Protein AF-A0A2E8Q7D0-F1 (afdb_monomer)

Radius of gyration: 22.46 Å; Cα contacts (8 Å, |Δi|>4): 154; chains: 1; bounding box: 76×34×38 Å

Structure (mmCIF, N/CA/C/O backbone):
data_AF-A0A2E8Q7D0-F1
#
_entry.id   AF-A0A2E8Q7D0-F1
#
loop_
_atom_site.group_PDB
_atom_site.id
_atom_site.type_symbol
_atom_site.label_atom_id
_atom_site.label_alt_id
_atom_site.label_comp_id
_atom_site.label_asym_id
_atom_site.label_entity_id
_atom_site.label_seq_id
_atom_site.pdbx_PDB_ins_code
_atom_site.Cartn_x
_atom_site.Cartn_y
_atom_site.Cartn_z
_atom_site.occupancy
_atom_site.B_iso_or_equiv
_atom_site.auth_seq_id
_atom_site.auth_comp_id
_atom_site.auth_asym_id
_atom_site.auth_atom_id
_atom_site.pdbx_PDB_model_num
ATOM 1 N N . MET A 1 1 ? 60.217 -25.562 -5.410 1.00 42.09 1 MET A N 1
ATOM 2 C CA . MET A 1 1 ? 60.344 -24.131 -5.760 1.00 42.09 1 MET A CA 1
ATOM 3 C C . MET A 1 1 ? 58.936 -23.585 -5.966 1.00 42.09 1 MET A C 1
ATOM 5 O O . MET A 1 1 ? 58.277 -23.980 -6.915 1.00 42.09 1 MET A O 1
ATOM 9 N N . ARG A 1 2 ? 58.413 -22.848 -4.978 1.00 45.91 2 ARG A N 1
ATOM 10 C CA . ARG A 1 2 ? 57.028 -22.346 -4.938 1.00 45.91 2 ARG A CA 1
ATOM 11 C C . ARG A 1 2 ? 56.923 -21.106 -5.830 1.00 45.91 2 ARG A C 1
ATOM 13 O O . ARG A 1 2 ? 57.644 -20.150 -5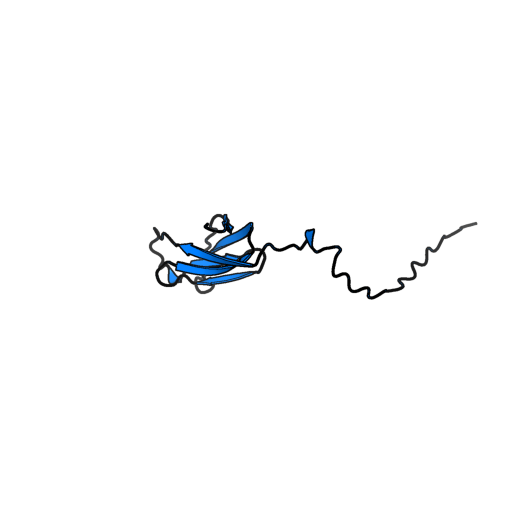.571 1.00 45.91 2 ARG A O 1
ATOM 20 N N . LEU A 1 3 ? 56.042 -21.106 -6.829 1.00 45.53 3 LEU A N 1
ATOM 21 C CA . LEU A 1 3 ? 55.725 -19.908 -7.613 1.00 45.53 3 LEU A CA 1
ATOM 22 C C . LEU A 1 3 ? 54.323 -19.425 -7.214 1.00 45.53 3 LEU A C 1
ATOM 24 O O . LEU A 1 3 ? 53.315 -19.942 -7.684 1.00 45.53 3 LEU A O 1
ATOM 28 N N . LEU A 1 4 ? 54.269 -18.488 -6.267 1.00 52.97 4 LEU A N 1
ATOM 29 C CA . LEU A 1 4 ? 53.0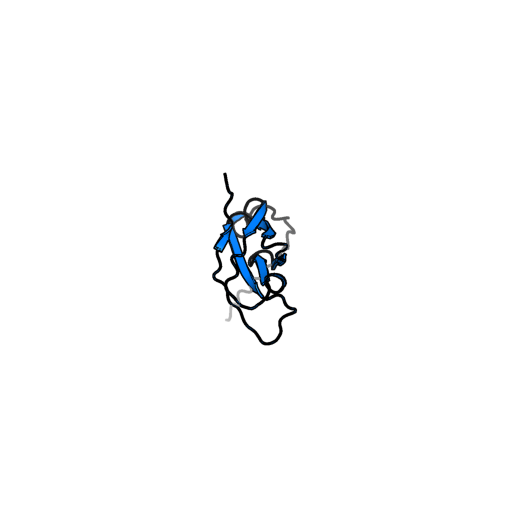47 -17.781 -5.882 1.00 52.97 4 LEU A CA 1
ATOM 30 C C . LEU A 1 4 ? 52.793 -16.675 -6.914 1.00 52.97 4 LEU A C 1
ATOM 32 O O . LEU A 1 4 ? 53.519 -15.684 -6.946 1.00 52.97 4 LEU A O 1
ATOM 36 N N . ILE A 1 5 ? 51.782 -16.849 -7.766 1.00 56.50 5 ILE A N 1
ATOM 37 C CA . ILE A 1 5 ? 51.330 -15.815 -8.704 1.00 56.50 5 ILE A CA 1
ATOM 38 C C . ILE A 1 5 ? 50.438 -14.841 -7.924 1.00 56.50 5 ILE A C 1
ATOM 40 O O . ILE A 1 5 ? 49.258 -15.098 -7.696 1.00 56.50 5 ILE A O 1
ATOM 44 N N . LEU A 1 6 ? 51.022 -13.731 -7.473 1.00 54.66 6 LEU A N 1
ATOM 45 C CA . LEU A 1 6 ? 50.297 -12.588 -6.918 1.00 54.66 6 LEU A CA 1
ATOM 46 C C . LEU A 1 6 ? 49.660 -11.799 -8.070 1.00 54.66 6 LEU A C 1
ATOM 48 O O . LEU A 1 6 ? 50.322 -11.004 -8.734 1.00 54.66 6 LEU A O 1
ATOM 52 N N . ILE A 1 7 ? 48.368 -12.022 -8.316 1.00 58.31 7 ILE A N 1
ATOM 53 C CA . ILE A 1 7 ? 47.561 -11.161 -9.188 1.00 58.31 7 ILE A CA 1
ATOM 54 C C . ILE A 1 7 ? 47.229 -9.900 -8.382 1.00 58.31 7 ILE A C 1
ATOM 56 O O . ILE A 1 7 ? 46.239 -9.846 -7.654 1.00 58.31 7 ILE A O 1
ATOM 60 N N . SER A 1 8 ? 48.094 -8.891 -8.475 1.00 53.84 8 SER A N 1
ATOM 61 C CA . SER A 1 8 ? 47.800 -7.545 -7.983 1.00 53.84 8 SER A CA 1
ATOM 62 C C . SER A 1 8 ? 46.719 -6.926 -8.866 1.00 53.84 8 SER A C 1
ATOM 64 O O . SER A 1 8 ? 47.006 -6.381 -9.929 1.00 53.84 8 SER A O 1
ATOM 66 N N . ILE A 1 9 ? 45.464 -7.026 -8.429 1.00 59.84 9 ILE A N 1
ATOM 67 C CA . ILE A 1 9 ? 44.348 -6.271 -9.001 1.00 59.84 9 ILE A CA 1
ATOM 68 C C . ILE A 1 9 ? 44.557 -4.812 -8.587 1.00 59.84 9 ILE A C 1
ATOM 70 O O . ILE A 1 9 ? 44.148 -4.390 -7.505 1.00 59.84 9 ILE A O 1
ATOM 74 N N . THR A 1 10 ? 45.237 -4.032 -9.423 1.00 52.94 10 THR A N 1
ATOM 75 C CA . THR A 1 10 ? 45.228 -2.578 -9.298 1.00 52.94 10 THR A CA 1
ATOM 76 C C . THR A 1 10 ? 43.828 -2.099 -9.666 1.00 52.94 10 THR A C 1
ATOM 78 O O . THR A 1 10 ? 43.475 -1.955 -10.834 1.00 52.94 10 THR A O 1
ATOM 81 N N . LEU A 1 11 ? 42.991 -1.885 -8.647 1.00 51.09 11 LEU A N 1
ATOM 82 C CA . LEU A 1 11 ? 41.751 -1.128 -8.782 1.00 51.09 11 LEU A CA 1
ATOM 83 C C . LEU A 1 11 ? 42.110 0.317 -9.150 1.00 51.09 11 LEU A C 1
ATOM 85 O O . LEU A 1 11 ? 42.186 1.201 -8.300 1.00 51.09 11 LEU A O 1
ATOM 89 N N . PHE A 1 12 ? 42.322 0.566 -10.440 1.00 49.91 12 PHE A N 1
ATOM 90 C CA . PHE A 1 12 ? 42.099 1.885 -11.008 1.00 49.91 12 PHE A CA 1
ATOM 91 C C . PHE A 1 12 ? 40.597 2.149 -10.905 1.00 49.91 12 PHE A C 1
ATOM 93 O O . PHE A 1 12 ? 39.813 1.751 -11.764 1.00 49.91 12 PHE A O 1
ATOM 100 N N . GLY A 1 13 ? 40.187 2.756 -9.791 1.00 53.84 13 GLY A N 1
ATOM 101 C CA . GLY A 1 13 ? 38.831 3.238 -9.587 1.00 53.84 13 GLY A CA 1
ATOM 102 C C . GLY A 1 13 ? 38.550 4.379 -10.554 1.00 53.84 13 GLY A C 1
ATOM 103 O O . GLY A 1 13 ? 38.684 5.546 -10.202 1.00 53.84 13 GLY A O 1
ATOM 104 N N . THR A 1 14 ? 38.168 4.053 -11.785 1.00 54.69 14 THR A N 1
ATOM 105 C CA . THR A 1 14 ? 37.538 5.021 -12.673 1.00 54.69 14 THR A CA 1
ATOM 106 C C . THR A 1 14 ? 36.161 5.311 -12.093 1.00 54.69 14 THR A C 1
ATOM 108 O O . THR A 1 14 ? 35.281 4.449 -12.119 1.00 54.69 14 THR A O 1
ATOM 111 N N . THR A 1 15 ? 35.947 6.516 -11.572 1.00 60.25 15 THR A N 1
ATOM 112 C CA . THR A 1 15 ? 34.613 7.031 -11.243 1.00 60.25 15 THR A CA 1
ATOM 113 C C . THR A 1 15 ? 33.871 7.372 -12.538 1.00 60.25 15 THR A C 1
ATOM 115 O O . THR A 1 15 ? 33.493 8.509 -12.803 1.00 60.25 15 THR A O 1
ATOM 118 N N . ALA A 1 16 ? 33.670 6.372 -13.396 1.00 53.66 16 ALA A N 1
ATOM 119 C CA . ALA A 1 16 ? 32.767 6.489 -14.522 1.00 53.66 16 ALA A CA 1
ATOM 120 C C . ALA A 1 16 ? 31.347 6.533 -13.952 1.00 53.66 16 ALA A C 1
ATOM 122 O O . ALA A 1 16 ? 30.846 5.551 -13.403 1.00 53.66 16 ALA A O 1
ATOM 123 N N . LYS A 1 17 ? 30.718 7.706 -14.041 1.00 54.31 17 LYS A N 1
ATOM 124 C CA . LYS A 1 17 ? 29.314 7.942 -13.706 1.00 54.31 17 LYS A CA 1
ATOM 125 C C . LYS A 1 17 ? 28.452 7.058 -14.618 1.00 54.31 17 LYS A C 1
ATOM 127 O O . LYS A 1 17 ? 28.087 7.437 -15.725 1.00 54.31 17 LYS A O 1
ATOM 132 N N . SER A 1 18 ? 28.208 5.825 -14.183 1.00 52.66 18 SER A N 1
ATOM 133 C CA . SER A 1 18 ? 27.402 4.835 -14.893 1.00 52.66 18 SER A CA 1
ATOM 134 C C . SER A 1 18 ? 25.926 5.233 -14.794 1.00 52.66 18 SER A C 1
ATOM 136 O O . SER A 1 18 ? 25.195 4.747 -13.934 1.00 52.66 18 SER A O 1
ATOM 138 N N . GLU A 1 19 ? 25.474 6.114 -15.682 1.00 57.16 19 GLU A N 1
ATOM 139 C CA . GLU A 1 19 ? 24.053 6.475 -15.810 1.00 57.16 19 GLU A CA 1
ATOM 140 C C . GLU A 1 19 ? 23.239 5.418 -16.593 1.00 57.16 19 GLU A C 1
ATOM 142 O O . GLU A 1 19 ? 22.017 5.504 -16.658 1.00 57.16 19 GLU A O 1
ATOM 147 N N . GLY A 1 20 ? 23.885 4.387 -17.163 1.00 59.06 20 GLY A N 1
ATOM 148 C CA . GLY A 1 20 ? 23.248 3.491 -18.141 1.00 59.06 20 GLY A CA 1
ATOM 149 C C . GLY A 1 20 ? 23.047 2.026 -17.732 1.00 59.06 20 GLY A C 1
ATOM 150 O O . GLY A 1 20 ? 21.997 1.456 -18.028 1.00 59.06 20 GLY A O 1
ATOM 151 N N . MET A 1 21 ? 24.015 1.390 -17.058 1.00 61.75 21 MET A N 1
ATOM 152 C CA . MET A 1 21 ? 24.112 -0.084 -17.051 1.00 61.75 21 MET A CA 1
ATOM 153 C C . MET A 1 21 ? 23.147 -0.800 -16.090 1.00 61.75 21 MET A C 1
ATOM 155 O O . MET A 1 21 ? 22.829 -1.967 -16.295 1.00 61.75 21 MET A O 1
ATOM 159 N N . PHE A 1 22 ? 22.612 -0.100 -15.087 1.00 58.09 22 PHE A N 1
ATOM 160 C CA . PHE A 1 22 ? 21.633 -0.659 -14.146 1.00 58.09 22 PHE A CA 1
ATOM 161 C C . PHE A 1 22 ? 20.234 -0.039 -14.269 1.00 58.09 22 PHE A C 1
ATOM 163 O O . PHE A 1 22 ? 19.358 -0.318 -13.456 1.00 58.09 22 PHE A O 1
ATOM 170 N N . SER A 1 23 ? 19.988 0.777 -15.296 1.00 54.69 23 SER A N 1
ATOM 171 C CA . SER A 1 23 ? 18.685 1.426 -15.497 1.00 54.69 23 SER A CA 1
ATOM 172 C C . SER A 1 23 ? 17.552 0.439 -15.783 1.00 54.69 23 SER A C 1
ATOM 174 O O . SER A 1 23 ? 16.406 0.765 -15.533 1.00 54.69 23 SER A O 1
ATOM 176 N N . TRP A 1 24 ? 17.842 -0.769 -16.271 1.00 51.22 24 TRP A N 1
ATOM 177 C CA . TRP A 1 24 ? 16.849 -1.833 -16.452 1.00 51.22 24 TRP A CA 1
ATOM 178 C C . TRP A 1 24 ? 16.606 -2.632 -15.161 1.00 51.22 24 TRP A C 1
ATOM 180 O O . TRP A 1 24 ? 15.468 -2.985 -14.866 1.00 51.22 24 TRP A O 1
ATOM 190 N N . LEU A 1 25 ? 17.651 -2.840 -14.349 1.00 57.75 25 LEU A N 1
ATOM 191 C CA . LEU A 1 25 ? 17.557 -3.502 -13.038 1.00 57.75 25 LEU A CA 1
ATOM 192 C C . LEU A 1 25 ? 16.900 -2.610 -11.971 1.00 57.75 25 LEU A C 1
ATOM 194 O O . LEU A 1 25 ? 16.209 -3.113 -11.093 1.00 57.75 25 LEU A O 1
ATOM 198 N N . PHE A 1 26 ? 17.063 -1.289 -12.075 1.00 58.41 26 PHE A N 1
ATOM 199 C CA . PHE A 1 26 ? 16.442 -0.286 -11.200 1.00 58.41 26 PHE A CA 1
ATOM 200 C C . PHE A 1 26 ? 15.455 0.612 -11.956 1.00 58.41 26 PHE A C 1
ATOM 202 O O . PHE A 1 26 ? 15.136 1.715 -11.506 1.00 58.41 26 PHE A O 1
ATOM 209 N N . GLY A 1 27 ? 14.981 0.138 -13.114 1.00 53.94 27 GLY A N 1
ATOM 210 C CA . GLY A 1 27 ? 14.070 0.812 -14.040 1.00 53.94 27 GLY A CA 1
ATOM 211 C C . GLY A 1 27 ? 12.666 0.884 -13.498 1.00 53.94 27 GLY A C 1
ATOM 212 O O . GLY A 1 27 ? 11.732 0.279 -14.014 1.00 53.94 27 GLY A O 1
ATOM 213 N N . SER A 1 28 ? 12.542 1.605 -12.402 1.00 63.03 28 SER A N 1
ATOM 214 C CA . SER A 1 28 ? 11.301 1.857 -11.717 1.00 63.03 28 SER A CA 1
ATOM 215 C C . SER A 1 28 ? 10.370 2.563 -12.708 1.00 63.03 28 SER A C 1
ATOM 217 O O . SER A 1 28 ? 10.758 3.591 -13.269 1.00 63.03 28 SER A O 1
ATOM 219 N N . GLY A 1 29 ? 9.209 1.969 -12.990 1.00 70.56 29 GLY A N 1
ATOM 220 C CA . GLY A 1 29 ? 8.318 2.381 -14.076 1.00 70.56 29 GLY A CA 1
ATOM 221 C C . GLY A 1 29 ? 7.932 3.865 -14.054 1.00 70.56 29 GLY A C 1
ATOM 222 O O . GLY A 1 29 ? 8.221 4.598 -13.112 1.00 70.56 29 GLY A O 1
ATOM 223 N N . LYS A 1 30 ? 7.225 4.321 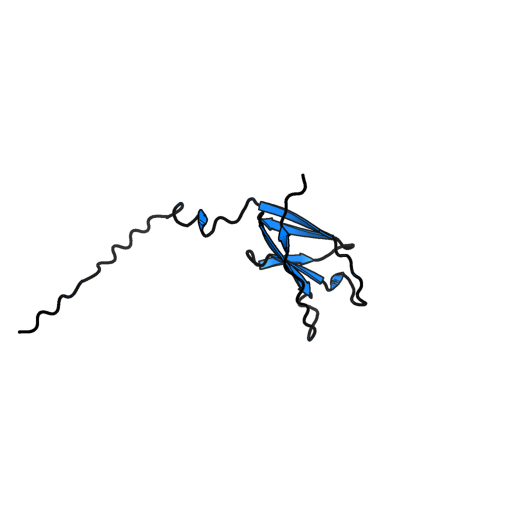-15.097 1.00 81.75 30 LYS A N 1
ATOM 224 C CA . LYS A 1 30 ? 6.731 5.708 -15.179 1.00 81.75 30 LYS A CA 1
ATOM 225 C C . LYS A 1 30 ? 6.038 6.112 -13.878 1.00 81.75 30 LYS A C 1
ATOM 227 O O . LYS A 1 30 ? 5.203 5.345 -13.385 1.00 81.75 30 LYS A O 1
ATOM 232 N N . GLU A 1 31 ? 6.384 7.289 -13.364 1.00 88.38 31 GLU A N 1
ATOM 233 C CA . GLU A 1 31 ? 5.755 7.858 -12.176 1.00 88.38 31 GLU A CA 1
ATOM 234 C C . GLU A 1 31 ? 4.264 8.090 -12.429 1.00 88.38 31 GLU A C 1
ATOM 236 O O . GLU A 1 31 ? 3.858 8.582 -13.485 1.00 88.38 31 GLU A O 1
ATOM 241 N N . ILE A 1 32 ? 3.445 7.683 -11.464 1.00 90.44 32 ILE A N 1
ATOM 242 C CA . ILE A 1 32 ? 1.990 7.805 -11.483 1.00 90.44 32 ILE A CA 1
ATOM 243 C C . ILE A 1 32 ? 1.484 8.149 -10.083 1.00 90.44 32 ILE A C 1
ATOM 245 O O . ILE A 1 32 ? 2.163 7.933 -9.079 1.00 90.44 32 ILE A O 1
ATOM 249 N N . ILE A 1 33 ? 0.248 8.630 -10.007 1.00 93.69 33 ILE A N 1
ATOM 250 C CA . ILE A 1 33 ? -0.499 8.695 -8.753 1.00 93.69 33 ILE A CA 1
ATOM 251 C C . ILE A 1 33 ? -1.503 7.546 -8.783 1.00 93.69 33 ILE A C 1
ATOM 253 O O . ILE A 1 33 ? -2.405 7.535 -9.620 1.00 93.69 33 ILE A O 1
ATOM 257 N N . ALA A 1 34 ? -1.325 6.563 -7.904 1.00 92.56 34 ALA A N 1
ATOM 258 C CA . ALA A 1 34 ? -2.299 5.498 -7.722 1.00 92.56 34 ALA A CA 1
ATOM 259 C C . ALA A 1 34 ? -3.414 5.990 -6.797 1.00 92.56 34 ALA A C 1
ATOM 261 O O . ALA A 1 34 ? -3.159 6.354 -5.648 1.00 92.56 34 ALA A O 1
ATOM 262 N N . GLU A 1 35 ? -4.644 5.999 -7.302 1.00 95.06 35 GLU A N 1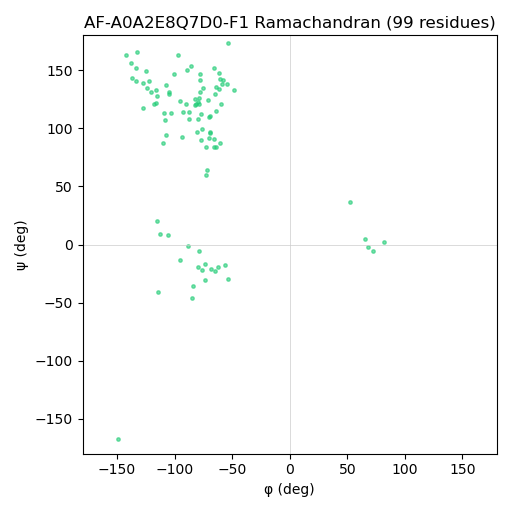
ATOM 263 C CA . GLU A 1 35 ? -5.836 6.201 -6.486 1.00 95.06 35 GLU A CA 1
ATOM 264 C C . GLU A 1 35 ? -6.343 4.844 -5.998 1.00 95.06 35 GLU A C 1
ATOM 266 O O . GLU A 1 35 ? -6.632 3.947 -6.793 1.00 95.06 35 GLU A O 1
ATOM 271 N N . VAL A 1 36 ? -6.419 4.687 -4.680 1.00 92.38 36 VAL A N 1
ATOM 272 C CA . VAL A 1 36 ? -6.820 3.446 -4.023 1.00 92.38 36 VAL A CA 1
ATOM 273 C C . VAL A 1 36 ? -8.086 3.711 -3.224 1.00 92.38 36 VAL A C 1
ATOM 275 O O . VAL A 1 36 ? -8.092 4.549 -2.324 1.00 92.38 36 VAL A O 1
ATOM 278 N N . ASN A 1 37 ? -9.149 2.979 -3.555 1.00 94.06 37 ASN A N 1
ATOM 279 C CA . ASN A 1 37 ? -10.428 3.030 -2.856 1.00 94.06 37 ASN A CA 1
ATOM 280 C C . ASN A 1 37 ? -10.486 1.917 -1.807 1.00 94.06 37 ASN A C 1
ATOM 282 O O . ASN A 1 37 ? -10.325 0.739 -2.137 1.00 94.06 37 ASN A O 1
ATOM 286 N N . LEU A 1 38 ? -10.726 2.282 -0.549 1.00 91.25 38 LEU A N 1
ATOM 287 C CA . LEU A 1 38 ? -10.846 1.340 0.557 1.00 91.25 38 LEU A CA 1
ATOM 288 C C . LEU A 1 38 ? -12.306 0.940 0.766 1.00 91.25 38 LEU A C 1
ATOM 290 O O . LEU A 1 38 ? -13.127 1.740 1.208 1.00 91.25 38 LEU A O 1
ATOM 294 N N . VAL A 1 39 ? -12.612 -0.334 0.522 1.00 89.94 39 VAL A N 1
ATOM 295 C CA . VAL A 1 39 ? -13.890 -0.941 0.915 1.00 89.94 39 VAL A CA 1
ATOM 296 C C . VAL A 1 39 ? -13.706 -1.607 2.274 1.00 89.94 39 VAL A C 1
ATOM 298 O O . VAL A 1 39 ? -13.274 -2.755 2.368 1.00 89.94 39 VAL A O 1
ATOM 301 N N . ASN A 1 40 ? -14.003 -0.864 3.336 1.00 87.25 40 ASN A N 1
ATOM 302 C CA . ASN A 1 40 ? -13.821 -1.332 4.703 1.00 87.25 40 ASN A CA 1
ATOM 303 C C . ASN A 1 40 ? -15.061 -2.095 5.198 1.00 87.25 40 ASN A C 1
ATOM 305 O O . ASN A 1 40 ? -16.132 -1.515 5.351 1.00 87.25 40 ASN A O 1
ATOM 309 N N . LYS A 1 41 ? -14.909 -3.401 5.445 1.00 86.88 41 LYS A N 1
ATOM 310 C CA . LYS A 1 41 ? -15.940 -4.269 6.050 1.00 86.88 41 LYS A CA 1
ATOM 311 C C . LYS A 1 41 ? -15.632 -4.620 7.511 1.00 86.88 41 LYS A C 1
ATOM 313 O O . LYS A 1 41 ? -16.275 -5.493 8.087 1.00 86.88 41 LYS A O 1
ATOM 318 N N . CYS A 1 42 ? -14.616 -3.987 8.088 1.00 81.06 42 CYS A N 1
ATOM 319 C CA . CYS A 1 42 ? -14.149 -4.235 9.443 1.00 81.06 42 CYS A CA 1
ATOM 320 C C . CYS A 1 42 ? -14.748 -3.209 10.416 1.00 81.06 42 CYS A C 1
ATOM 322 O O . CYS A 1 42 ? -15.194 -2.139 10.013 1.00 81.06 42 CYS A O 1
ATOM 324 N N . GLN A 1 43 ? -14.700 -3.508 11.718 1.00 83.69 43 GLN A N 1
ATOM 325 C CA . GLN A 1 43 ? -15.093 -2.557 12.774 1.00 83.69 43 GLN A CA 1
ATOM 326 C C . GLN A 1 43 ? -14.064 -1.429 12.975 1.00 83.69 43 GLN A C 1
ATOM 328 O O . GLN A 1 43 ? -14.358 -0.413 13.598 1.00 83.69 43 GLN A O 1
ATOM 333 N N . LEU A 1 44 ? -12.841 -1.616 12.472 1.00 84.12 44 LEU A N 1
ATOM 334 C CA . LEU A 1 44 ? -11.757 -0.650 12.592 1.00 84.12 44 LEU A CA 1
ATOM 335 C C . LEU A 1 44 ? -11.950 0.490 11.589 1.00 84.12 44 LEU A C 1
ATOM 337 O O . LEU A 1 44 ? -12.149 0.232 10.410 1.00 84.12 44 LEU A O 1
ATOM 341 N N . ASP A 1 45 ? -11.843 1.737 12.040 1.00 87.31 45 ASP A N 1
ATOM 342 C CA . ASP A 1 45 ? -11.998 2.937 11.206 1.00 87.31 45 ASP A CA 1
ATOM 343 C C . ASP A 1 45 ? -10.953 2.999 10.068 1.00 87.31 45 ASP A C 1
ATOM 345 O O . ASP A 1 45 ? -9.781 2.659 10.245 1.00 87.31 45 ASP A O 1
ATOM 349 N N . SER A 1 46 ? -11.376 3.476 8.895 1.00 86.62 46 SER A N 1
ATOM 350 C CA . SER A 1 46 ? -10.556 3.649 7.689 1.00 86.62 46 SER A CA 1
ATOM 351 C C . SER A 1 46 ? -9.279 4.466 7.923 1.00 86.62 46 SER A C 1
ATOM 353 O O . SER A 1 46 ? -8.268 4.213 7.270 1.00 86.62 46 SER A O 1
ATOM 355 N N . LYS A 1 47 ? -9.283 5.401 8.885 1.00 87.56 47 LYS A N 1
ATOM 356 C CA . LYS A 1 47 ? -8.099 6.209 9.251 1.00 87.56 47 LYS A CA 1
ATOM 357 C C . LYS A 1 47 ? -6.918 5.387 9.779 1.00 87.56 47 LYS A C 1
ATOM 359 O O . LYS A 1 47 ? -5.793 5.879 9.815 1.00 87.56 47 LYS A O 1
ATOM 364 N N . TYR A 1 48 ? -7.177 4.159 10.227 1.00 89.31 48 TYR A N 1
ATOM 365 C CA . TYR A 1 48 ? -6.156 3.246 10.730 1.00 89.31 48 TYR A CA 1
ATOM 366 C C . TYR A 1 48 ? -5.531 2.387 9.638 1.00 89.31 48 TYR A C 1
ATOM 368 O O . TYR A 1 48 ? -4.626 1.610 9.932 1.00 89.31 48 TYR A O 1
ATOM 376 N N . PHE A 1 49 ? -5.977 2.527 8.394 1.00 90.31 49 PHE A N 1
ATOM 377 C CA . PHE A 1 49 ? -5.353 1.887 7.252 1.00 90.31 49 PHE A CA 1
ATOM 378 C C . PHE A 1 49 ? -4.477 2.890 6.512 1.00 90.31 49 PHE A C 1
ATOM 380 O O . PHE A 1 49 ? -4.773 4.083 6.424 1.00 90.31 49 PHE A O 1
ATOM 387 N N . VAL A 1 50 ? -3.390 2.383 5.952 1.00 93.12 50 VAL A N 1
ATOM 388 C CA . VAL A 1 50 ? -2.513 3.118 5.047 1.00 93.12 50 VAL A CA 1
ATOM 389 C C . VAL A 1 50 ? -2.212 2.237 3.854 1.00 93.12 50 VAL A C 1
ATOM 391 O O . VAL A 1 50 ? -2.207 1.008 3.943 1.00 93.12 50 VAL A O 1
ATOM 394 N N . VAL A 1 51 ? -1.955 2.864 2.720 1.00 93.44 51 VAL A N 1
ATOM 395 C CA . VAL A 1 51 ? -1.458 2.165 1.546 1.00 93.44 51 VAL A CA 1
ATOM 396 C C . VAL A 1 51 ? 0.022 2.475 1.382 1.00 93.44 51 VAL A C 1
ATOM 398 O O . VAL A 1 51 ? 0.422 3.637 1.468 1.00 93.44 51 VAL A O 1
ATOM 401 N N . ARG A 1 52 ? 0.840 1.440 1.187 1.00 93.62 52 ARG A N 1
ATOM 402 C CA . ARG A 1 52 ? 2.295 1.548 1.092 1.00 93.62 52 ARG A CA 1
ATOM 403 C C . ARG A 1 52 ? 2.804 0.947 -0.209 1.00 93.62 52 ARG A C 1
ATOM 405 O O . ARG A 1 52 ? 2.408 -0.147 -0.593 1.00 93.62 52 ARG A O 1
ATOM 412 N N . ASP A 1 53 ? 3.704 1.665 -0.857 1.00 92.50 53 ASP A N 1
ATOM 413 C CA . ASP A 1 53 ? 4.515 1.174 -1.963 1.00 92.50 53 ASP A CA 1
ATOM 414 C C . ASP A 1 53 ? 5.703 0.389 -1.385 1.00 92.50 53 ASP A C 1
ATOM 416 O O . ASP A 1 53 ? 6.484 0.932 -0.597 1.00 92.50 53 ASP A O 1
ATOM 420 N N . LEU A 1 54 ? 5.825 -0.892 -1.736 1.00 88.88 54 LEU A N 1
ATOM 421 C CA . LEU A 1 54 ? 6.879 -1.766 -1.216 1.00 88.88 54 LEU A CA 1
ATOM 422 C C . LEU A 1 54 ? 8.246 -1.510 -1.866 1.00 88.88 54 LEU A C 1
ATOM 424 O O . LEU A 1 54 ? 9.265 -1.838 -1.264 1.00 88.88 54 LEU A O 1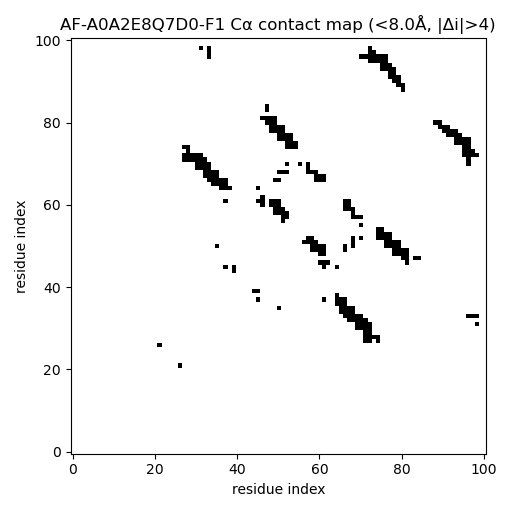
ATOM 428 N N . GLU A 1 55 ? 8.282 -0.910 -3.057 1.00 87.62 55 GLU A N 1
ATOM 429 C CA . GLU A 1 55 ? 9.519 -0.583 -3.771 1.00 87.62 55 GLU A CA 1
ATOM 430 C C . GLU A 1 55 ? 10.099 0.754 -3.304 1.00 87.62 55 GLU A C 1
ATOM 432 O O . GLU A 1 55 ? 11.297 0.866 -3.053 1.00 87.62 55 GLU A O 1
ATOM 437 N N . THR A 1 56 ? 9.257 1.787 -3.179 1.00 86.06 56 THR A N 1
ATOM 438 C CA . THR A 1 56 ? 9.708 3.140 -2.803 1.00 86.06 56 THR A CA 1
ATOM 439 C C . THR A 1 56 ? 9.584 3.431 -1.310 1.00 86.06 56 THR A C 1
ATOM 441 O O . THR A 1 56 ? 10.103 4.439 -0.832 1.00 86.06 56 THR A O 1
ATOM 444 N N . GLY A 1 57 ? 8.862 2.591 -0.564 1.00 88.31 57 GLY A N 1
ATOM 445 C CA . GLY A 1 57 ? 8.581 2.778 0.859 1.00 88.31 57 GLY A CA 1
ATOM 446 C C . GLY A 1 57 ? 7.583 3.899 1.170 1.00 88.31 57 GLY A C 1
ATOM 447 O O . GLY A 1 57 ? 7.206 4.046 2.340 1.00 88.31 57 GLY A O 1
ATOM 448 N N . LYS A 1 58 ? 7.145 4.668 0.159 1.00 91.00 58 LYS A N 1
ATOM 449 C CA . LYS A 1 58 ? 6.165 5.755 0.286 1.00 91.00 58 LYS A CA 1
ATOM 450 C C . LYS A 1 58 ? 4.829 5.214 0.776 1.00 91.00 58 LYS A C 1
ATOM 452 O O . LYS A 1 58 ? 4.440 4.095 0.449 1.00 91.00 58 LYS A O 1
ATOM 457 N N . SER A 1 59 ? 4.107 6.025 1.539 1.00 93.06 59 SER A N 1
ATOM 458 C CA . SER A 1 59 ? 2.780 5.670 2.035 1.00 93.06 59 SER A CA 1
ATOM 459 C C . SER A 1 59 ? 1.809 6.838 1.934 1.00 93.06 59 SER A C 1
ATOM 461 O O . SER A 1 59 ? 2.220 7.997 1.879 1.00 93.06 59 SER A O 1
ATOM 463 N N . ALA A 1 60 ? 0.521 6.514 1.885 1.00 94.50 60 ALA A N 1
ATOM 464 C CA . ALA A 1 60 ? -0.569 7.474 1.900 1.00 94.50 60 ALA A CA 1
ATOM 465 C C . ALA A 1 60 ? -1.681 6.989 2.836 1.00 94.50 60 ALA A C 1
ATOM 467 O O . ALA A 1 60 ? -1.972 5.792 2.918 1.00 94.50 60 ALA A O 1
ATOM 468 N N . MET A 1 61 ? -2.300 7.932 3.541 1.00 93.12 61 MET A N 1
ATOM 469 C CA . MET A 1 61 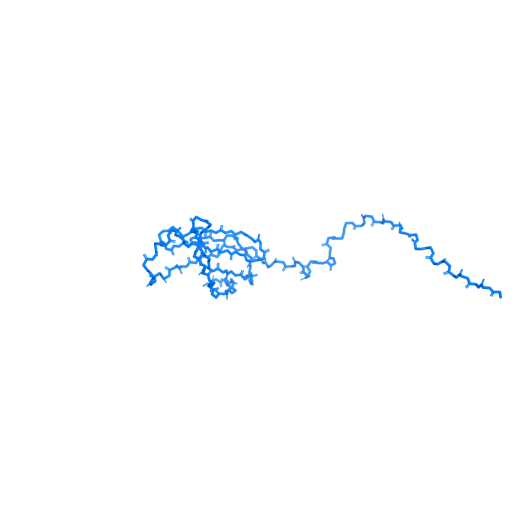? -3.463 7.675 4.388 1.00 93.12 61 MET A CA 1
ATOM 470 C C . MET A 1 61 ? -4.748 7.731 3.561 1.00 93.12 61 MET A C 1
ATOM 472 O O . MET A 1 61 ? -4.814 8.438 2.552 1.00 93.12 61 MET A O 1
ATOM 476 N N . PHE A 1 62 ? -5.780 7.020 4.012 1.00 92.94 62 PHE A N 1
ATOM 477 C CA . PHE A 1 62 ? -7.117 7.149 3.440 1.00 92.94 62 PHE A CA 1
ATOM 478 C C . PHE A 1 62 ? -7.835 8.357 4.041 1.00 92.94 62 PHE A C 1
ATOM 480 O O . PHE A 1 62 ? -7.999 8.454 5.256 1.00 92.94 62 PHE A O 1
ATOM 487 N N . ILE A 1 63 ? -8.311 9.249 3.176 1.00 90.00 63 ILE A N 1
ATOM 488 C CA . ILE A 1 63 ? -9.183 10.370 3.529 1.00 90.00 63 ILE A CA 1
ATOM 489 C C . ILE A 1 63 ? -10.504 10.125 2.808 1.00 90.00 63 ILE A C 1
ATOM 491 O O . ILE A 1 63 ? -10.525 9.967 1.589 1.00 90.00 63 ILE A O 1
ATOM 495 N N . ASN A 1 64 ? -11.604 10.032 3.558 1.00 88.56 64 ASN A N 1
ATOM 496 C CA . ASN A 1 64 ? -12.929 9.699 3.016 1.00 88.56 64 ASN A CA 1
ATOM 497 C C . ASN A 1 64 ? -12.935 8.412 2.159 1.00 88.56 64 ASN A C 1
ATOM 499 O O . ASN A 1 64 ? -13.616 8.334 1.143 1.00 88.56 64 ASN A O 1
ATOM 503 N N . GLY A 1 65 ? -12.145 7.405 2.554 1.00 88.81 65 GLY A N 1
ATOM 504 C CA . GLY A 1 65 ? -12.050 6.117 1.854 1.00 88.81 65 GLY A CA 1
ATOM 505 C C . GLY A 1 65 ? -11.127 6.101 0.631 1.00 88.81 65 GLY A C 1
ATOM 506 O O . GLY A 1 65 ? -10.991 5.053 0.006 1.00 88.81 65 GLY A O 1
ATOM 507 N N . ILE A 1 66 ? -1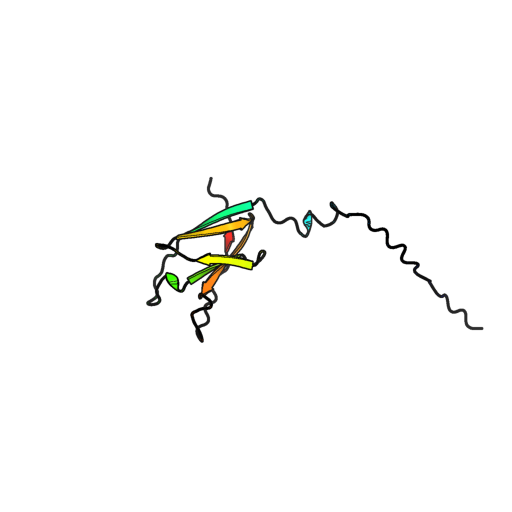0.453 7.212 0.315 1.00 93.44 66 ILE A N 1
ATOM 508 C CA . ILE A 1 66 ? -9.574 7.330 -0.854 1.00 93.44 66 ILE A CA 1
ATOM 509 C C . ILE A 1 66 ? -8.152 7.666 -0.402 1.00 93.44 66 ILE A C 1
ATOM 511 O O . ILE A 1 66 ? -7.941 8.595 0.376 1.00 93.44 66 ILE A O 1
ATOM 515 N N . ALA A 1 67 ? -7.167 6.931 -0.914 1.00 95.06 67 ALA A N 1
ATOM 516 C CA . ALA A 1 67 ? -5.754 7.259 -0.768 1.00 95.06 67 ALA A CA 1
ATOM 517 C C . ALA A 1 67 ? -5.137 7.554 -2.138 1.00 95.06 67 ALA A C 1
ATOM 519 O O . ALA A 1 67 ? -5.322 6.797 -3.091 1.00 95.06 67 ALA A O 1
ATOM 520 N N . LYS A 1 68 ? -4.383 8.652 -2.229 1.00 95.50 68 LYS A N 1
ATOM 521 C CA . LYS A 1 68 ? -3.625 9.035 -3.426 1.00 95.50 68 LYS A CA 1
ATOM 522 C C . LYS A 1 68 ? -2.143 8.833 -3.146 1.00 95.50 68 LYS A C 1
ATOM 524 O O . LYS A 1 68 ? -1.555 9.590 -2.378 1.00 95.50 68 LYS A O 1
ATOM 529 N N . LEU A 1 69 ? -1.555 7.803 -3.746 1.00 94.94 69 LEU A N 1
ATOM 530 C CA . LEU A 1 69 ? -0.173 7.398 -3.505 1.00 94.94 69 LEU A CA 1
ATOM 531 C C . LEU A 1 69 ? 0.705 7.719 -4.723 1.00 94.94 69 LEU A C 1
ATOM 533 O O . LEU A 1 69 ? 0.536 7.092 -5.772 1.00 94.94 69 LEU A O 1
ATOM 537 N N . PRO A 1 70 ? 1.665 8.654 -4.605 1.00 92.56 70 PRO A N 1
ATOM 538 C CA . PRO A 1 70 ? 2.709 8.833 -5.607 1.00 92.56 70 PRO A CA 1
ATOM 539 C C . PRO A 1 70 ? 3.588 7.579 -5.666 1.00 92.56 70 PRO A C 1
ATOM 541 O O . PRO A 1 70 ? 4.275 7.246 -4.700 1.00 92.56 70 PRO A O 1
ATOM 544 N N . THR A 1 71 ? 3.561 6.884 -6.796 1.00 92.12 71 THR A N 1
ATOM 545 C CA . THR A 1 71 ? 4.205 5.581 -7.008 1.00 92.12 71 THR A CA 1
ATOM 546 C C . THR A 1 71 ? 4.638 5.450 -8.470 1.00 92.12 71 THR A C 1
ATOM 548 O O . THR A 1 71 ? 4.689 6.430 -9.215 1.00 92.12 71 THR A O 1
ATOM 551 N N . LYS A 1 72 ? 4.998 4.244 -8.895 1.00 89.88 72 LYS A N 1
ATOM 552 C CA . LYS A 1 72 ? 5.459 3.933 -10.242 1.00 89.88 72 LYS A CA 1
ATOM 553 C C . LYS A 1 72 ? 4.609 2.822 -10.833 1.00 89.88 72 LYS A C 1
ATOM 555 O O . LYS A 1 72 ? 4.068 1.972 -10.129 1.00 89.88 72 LYS A O 1
ATOM 560 N N . THR A 1 73 ? 4.452 2.841 -12.150 1.00 85.44 73 THR A N 1
ATOM 561 C CA . THR A 1 73 ? 3.757 1.757 -12.860 1.00 85.44 73 THR A CA 1
ATOM 562 C C . THR A 1 73 ? 4.390 0.405 -12.537 1.00 85.44 73 THR A C 1
ATOM 564 O O . THR A 1 73 ? 5.612 0.295 -12.515 1.00 85.44 73 THR A O 1
ATOM 567 N N . LYS A 1 74 ? 3.547 -0.616 -12.317 1.00 84.69 74 LYS A N 1
ATOM 568 C CA . LYS A 1 74 ? 3.926 -1.970 -11.869 1.00 84.69 74 LYS A CA 1
ATOM 569 C C . LYS A 1 74 ? 4.460 -2.076 -10.437 1.00 84.69 74 LYS A C 1
ATOM 571 O O . LYS A 1 74 ? 4.663 -3.207 -10.009 1.00 84.69 74 LYS A O 1
ATOM 576 N N . SER A 1 75 ? 4.599 -0.968 -9.705 1.00 86.00 75 SER A N 1
ATOM 577 C CA . SER A 1 75 ? 5.003 -1.041 -8.304 1.00 86.00 75 SER A CA 1
ATOM 578 C C . SER A 1 75 ? 4.009 -1.870 -7.493 1.00 86.00 75 SER A C 1
ATOM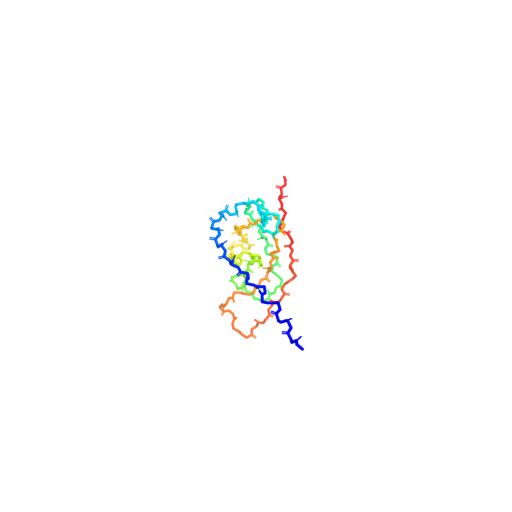 580 O O . SER A 1 75 ? 2.787 -1.779 -7.690 1.00 86.00 75 SER A O 1
ATOM 582 N N . SER A 1 76 ? 4.552 -2.706 -6.609 1.00 87.94 76 SER A N 1
ATOM 583 C CA . SER A 1 76 ? 3.781 -3.515 -5.675 1.00 87.94 76 SER A CA 1
ATOM 584 C C . SER A 1 76 ? 3.287 -2.650 -4.519 1.00 87.94 76 SER A C 1
ATOM 586 O O . SER A 1 76 ? 4.064 -2.164 -3.694 1.00 87.94 76 SER A O 1
ATOM 588 N N . ILE A 1 77 ? 1.974 -2.456 -4.464 1.00 91.81 77 ILE A N 1
ATOM 589 C CA . ILE A 1 77 ? 1.312 -1.650 -3.447 1.00 91.81 77 ILE A CA 1
ATOM 590 C C . ILE A 1 77 ? 0.580 -2.578 -2.480 1.00 91.81 77 ILE A C 1
ATOM 592 O O . ILE A 1 77 ? -0.097 -3.518 -2.899 1.00 91.81 77 ILE A O 1
ATOM 596 N N . GLN A 1 78 ? 0.679 -2.300 -1.182 1.00 91.94 78 GLN A N 1
ATOM 597 C CA . GLN A 1 78 ? 0.062 -3.096 -0.128 1.00 91.94 78 GLN A CA 1
ATOM 598 C C . GLN A 1 78 ? -0.787 -2.235 0.809 1.00 91.94 78 GLN A C 1
ATOM 600 O O . GLN A 1 78 ? -0.389 -1.141 1.212 1.00 91.94 78 GLN A O 1
ATOM 605 N N . LEU A 1 79 ? -1.947 -2.765 1.197 1.00 91.69 79 LEU A N 1
ATOM 606 C CA . LEU A 1 79 ? -2.733 -2.235 2.306 1.00 91.69 79 LEU A CA 1
ATOM 607 C C . LEU A 1 79 ? -2.123 -2.698 3.636 1.00 91.69 79 LEU A C 1
ATOM 609 O O . LEU A 1 79 ? -1.936 -3.896 3.854 1.00 91.69 79 LEU A O 1
ATOM 613 N N . GLN A 1 80 ? -1.835 -1.753 4.522 1.00 90.38 80 GLN A N 1
ATOM 614 C CA . GLN A 1 80 ? -1.225 -1.985 5.829 1.00 90.38 80 GLN A CA 1
ATOM 615 C C . GLN A 1 80 ? -1.993 -1.226 6.915 1.00 90.38 80 GLN A C 1
ATOM 617 O O . GLN A 1 80 ? -2.802 -0.341 6.628 1.00 90.38 80 GLN A O 1
ATOM 622 N N . LEU A 1 81 ? -1.737 -1.569 8.176 1.00 88.75 81 LEU A N 1
ATOM 623 C CA . LEU A 1 81 ? -2.183 -0.745 9.294 1.00 88.75 81 LEU A CA 1
ATOM 624 C C . LEU A 1 81 ? -1.261 0.458 9.466 1.00 88.75 81 LEU A C 1
ATOM 626 O O . LEU A 1 81 ? -0.053 0.386 9.239 1.00 88.75 81 LEU A O 1
ATOM 630 N N . SER A 1 82 ? -1.852 1.562 9.903 1.00 85.50 82 SER A N 1
ATOM 631 C CA . SER A 1 82 ? -1.120 2.731 10.358 1.00 85.50 82 SER A CA 1
ATOM 632 C C . SER A 1 82 ? -0.185 2.341 11.511 1.00 85.50 82 SER A C 1
ATOM 634 O O . SER A 1 82 ? -0.612 1.605 12.406 1.00 85.50 82 SER A O 1
ATOM 636 N N . PRO A 1 83 ? 1.038 2.902 11.578 1.00 81.94 83 PRO A N 1
ATOM 637 C CA . PRO A 1 83 ? 1.954 2.705 12.706 1.00 81.94 83 PRO A CA 1
ATOM 638 C C . PRO A 1 83 ? 1.365 3.090 14.073 1.00 81.94 83 PRO A C 1
ATOM 640 O O . PRO A 1 83 ? 1.894 2.698 15.111 1.00 81.94 83 PRO A O 1
ATOM 643 N N . SER A 1 84 ? 0.280 3.873 14.090 1.00 81.56 84 SER A N 1
ATOM 644 C CA . SER A 1 84 ? -0.448 4.233 15.310 1.00 81.56 84 SER A CA 1
ATOM 645 C C . SER A 1 84 ? -1.190 3.057 15.955 1.00 81.56 84 SER A C 1
ATOM 647 O O . SER A 1 84 ? -1.482 3.112 17.150 1.00 81.56 84 SER A O 1
ATOM 649 N N . VAL A 1 85 ? -1.484 1.992 15.204 1.00 79.31 85 VAL A N 1
ATOM 650 C CA . VAL A 1 85 ? -2.120 0.781 15.729 1.00 79.31 85 VAL A CA 1
ATOM 651 C C . VAL A 1 85 ? -1.037 -0.159 16.248 1.00 79.31 85 VAL A C 1
ATOM 653 O O . VAL A 1 85 ? -0.288 -0.756 15.480 1.00 79.31 85 VAL A O 1
ATOM 656 N N . LYS A 1 86 ? -0.948 -0.295 17.572 1.00 77.88 86 LYS A N 1
ATOM 657 C CA . LYS A 1 86 ? -0.010 -1.217 18.225 1.00 77.88 86 LYS A CA 1
ATOM 658 C C . LYS A 1 86 ? -0.649 -2.597 18.401 1.00 77.88 86 LYS A C 1
ATOM 660 O O . LYS A 1 86 ? -1.856 -2.699 18.589 1.00 77.88 86 LYS A O 1
ATOM 665 N N . HIS A 1 87 ? 0.174 -3.646 18.385 1.00 73.38 87 HIS A N 1
ATOM 666 C CA . HIS A 1 87 ? -0.201 -5.038 18.700 1.00 73.38 87 HIS A CA 1
ATOM 667 C C . HIS A 1 87 ? -1.193 -5.732 17.748 1.00 73.38 87 HIS A C 1
ATOM 669 O O . HIS A 1 87 ? -1.559 -6.877 17.999 1.00 73.38 87 HIS A O 1
ATOM 675 N N . VAL A 1 88 ? -1.589 -5.094 16.644 1.00 69.69 88 VAL A N 1
ATOM 676 C CA . VAL A 1 88 ? -2.418 -5.712 15.599 1.00 69.69 88 VAL A CA 1
ATOM 677 C C . VAL A 1 88 ? -1.604 -5.798 14.317 1.00 69.69 88 VAL A C 1
ATOM 679 O O . VAL A 1 88 ? -1.043 -4.802 13.865 1.00 69.69 88 VAL A O 1
ATOM 682 N N . THR A 1 89 ? -1.538 -6.987 13.725 1.00 65.00 89 THR A N 1
ATOM 683 C CA . THR A 1 89 ? -0.896 -7.208 12.429 1.00 65.00 89 THR A CA 1
ATOM 684 C C . THR A 1 89 ? -1.965 -7.392 11.357 1.00 65.00 89 THR A C 1
ATOM 686 O O . THR A 1 89 ? -2.896 -8.180 11.495 1.00 65.00 89 THR A O 1
ATOM 689 N N . PHE A 1 90 ? -1.837 -6.643 10.265 1.00 70.44 90 PHE A N 1
ATOM 690 C CA . PHE A 1 90 ? -2.668 -6.796 9.078 1.00 70.44 90 PHE A CA 1
ATOM 691 C C . PHE A 1 90 ? -1.743 -6.947 7.881 1.00 70.44 90 PH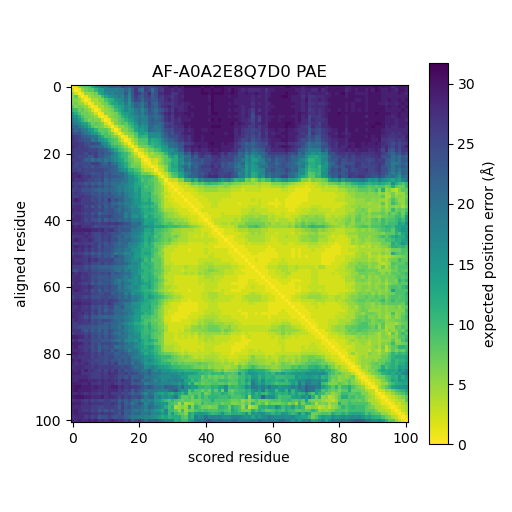E A C 1
ATOM 693 O O . PHE A 1 90 ? -0.964 -6.044 7.576 1.00 70.44 90 PHE A O 1
ATOM 700 N N . SER A 1 91 ? -1.829 -8.095 7.218 1.00 65.19 91 SER A N 1
ATOM 701 C CA . SER A 1 91 ? -1.094 -8.364 5.985 1.00 65.19 91 SER A CA 1
ATOM 702 C C . SER A 1 91 ? -2.090 -8.410 4.836 1.00 65.19 91 SER A C 1
ATOM 704 O O . SER A 1 91 ? -2.630 -9.466 4.516 1.00 65.19 91 SER A O 1
ATOM 706 N N . GLY A 1 92 ? -2.382 -7.249 4.247 1.00 68.12 92 GLY A N 1
ATOM 707 C CA . GLY A 1 92 ? -3.187 -7.183 3.032 1.00 68.12 92 GLY A CA 1
ATOM 708 C C . GLY A 1 92 ? -2.460 -7.828 1.850 1.00 68.12 92 GLY A C 1
ATOM 709 O O . GLY A 1 92 ? -1.228 -7.823 1.792 1.00 68.12 92 GLY A O 1
ATOM 710 N N . ASN A 1 93 ? -3.212 -8.357 0.885 1.00 79.44 93 ASN A N 1
ATOM 711 C CA . ASN A 1 93 ? -2.634 -8.837 -0.370 1.00 79.44 93 ASN A CA 1
ATOM 712 C C . ASN A 1 93 ? -2.019 -7.662 -1.143 1.00 79.44 93 ASN A C 1
ATOM 714 O O . ASN A 1 93 ? -2.636 -6.599 -1.254 1.00 79.44 93 ASN A O 1
ATOM 718 N N . ALA A 1 94 ? -0.814 -7.853 -1.678 1.00 77.56 94 ALA A N 1
ATOM 719 C CA . ALA A 1 94 ? -0.173 -6.855 -2.524 1.00 77.56 94 ALA A CA 1
ATOM 720 C C . ALA A 1 94 ? -0.765 -6.885 -3.943 1.00 77.56 94 ALA A C 1
ATOM 722 O O . ALA A 1 94 ? -1.054 -7.955 -4.484 1.00 77.56 94 ALA A O 1
ATOM 723 N N . ALA A 1 95 ? -0.939 -5.713 -4.550 1.00 78.38 95 ALA A N 1
ATOM 724 C CA . ALA A 1 95 ? -1.463 -5.561 -5.901 1.00 78.38 95 ALA A CA 1
ATOM 725 C C . ALA A 1 95 ? -0.602 -4.585 -6.712 1.00 78.38 95 ALA A C 1
ATOM 727 O O . ALA A 1 95 ? -0.146 -3.560 -6.207 1.00 78.38 95 ALA A O 1
ATOM 728 N N . ALA A 1 96 ? -0.395 -4.898 -7.991 1.00 75.62 96 ALA A N 1
ATOM 729 C CA . ALA A 1 96 ? 0.389 -4.056 -8.886 1.00 75.62 96 ALA A CA 1
ATOM 730 C C . ALA A 1 96 ? -0.396 -2.807 -9.318 1.00 75.62 96 ALA A C 1
ATOM 732 O O . ALA A 1 96 ? -1.548 -2.904 -9.757 1.00 75.62 96 ALA A O 1
ATOM 733 N N . ALA A 1 97 ? 0.256 -1.644 -9.272 1.00 68.69 97 ALA A N 1
ATOM 734 C CA . ALA A 1 97 ? -0.313 -0.384 -9.736 1.00 68.69 97 ALA A CA 1
ATOM 735 C C . ALA A 1 97 ? -0.562 -0.393 -11.256 1.00 68.69 97 ALA A C 1
ATOM 737 O O . ALA A 1 97 ? 0.346 -0.678 -12.048 1.00 68.69 97 ALA A O 1
ATOM 738 N N . LYS A 1 98 ? -1.780 -0.025 -11.676 1.00 78.69 98 LYS A N 1
ATOM 739 C CA . LYS A 1 98 ? -2.184 0.052 -13.090 1.00 78.69 98 LYS A CA 1
ATOM 740 C C . LYS A 1 98 ? -2.658 1.456 -13.447 1.00 78.69 98 LYS A C 1
ATOM 742 O O . LYS A 1 98 ? -3.375 2.093 -12.682 1.00 78.69 98 LYS A O 1
ATOM 747 N N . LYS A 1 99 ? -2.295 1.915 -14.645 1.00 78.12 99 LYS A N 1
ATOM 748 C CA . LYS A 1 99 ? -2.861 3.133 -15.229 1.00 78.12 99 LYS A CA 1
ATOM 749 C C . LYS A 1 99 ? -4.313 2.850 -15.628 1.00 78.12 99 LYS A C 1
ATOM 751 O O . LYS A 1 99 ? -4.551 1.916 -16.390 1.00 78.12 99 LYS A O 1
ATOM 756 N N . LYS A 1 100 ? -5.257 3.651 -15.135 1.00 71.69 100 LYS A N 1
ATOM 757 C CA . LYS A 1 100 ? -6.623 3.690 -15.669 1.00 71.69 100 LYS A CA 1
ATOM 758 C C . LYS A 1 100 ? -6.587 4.544 -16.946 1.00 71.69 100 LYS A C 1
ATOM 760 O O . LYS A 1 100 ? -6.068 5.660 -16.891 1.00 71.69 100 LYS A O 1
ATOM 765 N N . MET A 1 101 ? -6.985 3.966 -18.082 1.00 43.28 101 MET A N 1
ATOM 766 C CA . MET A 1 101 ? -7.221 4.713 -19.327 1.00 43.28 101 MET A CA 1
ATOM 767 C C . MET A 1 101 ? -8.601 5.351 -19.278 1.00 43.28 101 MET A C 1
ATOM 769 O O . MET A 1 101 ? -9.504 4.706 -18.694 1.00 43.28 101 MET A O 1
#

Secondary structure (DSSP, 8-state):
------------------SSTTTTTS-PPPEEEEEEE----SSS-GGGEEEEETTT--EEE-BTTEEEEEEETT-EEEEEE-TTS-S----PPEEE-----

Mean predicted aligned error: 13.36 Å

Nearest PDB structures (foldseek):
  3rfz-assembly3_B  TM=6.777E-01  e=2.723E+00  Escherichia coli
  3rfz-assembly3_E-2  TM=6.646E-01  e=9.219E+00  Escherichia coli
  7lbf-assembly1_D  TM=4.154E-01  e=9.744E+00  Homo sapiens

Sequence (101 aa):
MRLLILISITLFGTTAKSEGMFSWLFGSGKEIIAEVNLVNKCQLDSKYFVVRDLETGKSAMFINGIAKLPTKTKSSIQLQLSPSVKHVTFSGNAAAAKKKM

Solvent-accessible surface area (backbone atoms only — not comparable to full-atom values): 6545 Å² total; per-residue (Å²): 137,88,83,82,83,78,80,79,78,77,78,78,79,72,86,68,83,74,82,62,87,53,47,78,84,66,50,72,39,64,78,42,72,48,77,43,77,61,85,81,89,62,94,67,63,65,73,47,34,25,42,33,33,71,82,81,68,44,68,24,59,36,56,97,45,39,21,68,31,78,46,32,46,63,37,45,32,28,49,33,59,30,88,86,56,74,99,66,88,59,85,48,76,69,46,65,43,73,85,84,130

Foldseek 3Di:
DDDDPPPPPPPPPDPPVCPDDCCVVVVFADKDWFKAFDPDPDPDDQQQKWKAFPSVRWIFGDDPRITTTTGHAQTWIWIFTDPVDPPDGDGGDTDTGDDDD

pLDDT: mean 76.73, std 16.06, range [42.09, 95.5]